Protein AF-A0A5B6VB36-F1 (afdb_monomer_lite)

Secondary structure (DSSP, 8-state):
-EEEEE-TTTGGG--THHHHTTS----SS---TT-TTHHHHHHHHHHHHHHHHHHHHHTTSS--B-SSTTSPPB-EEEETTEEEEE----HHHHHHHHHHTT-

Sequence (103 aa):
MALKLDMIKAYDRVEWPFIKDGVSFNPSRGLRQGNPLSPYLFLFCGKGLSALMRLASQEKKVLGVKVCRSFPPITHLMFVDDCILFGDVSNRRITMLKDILRE

Structure (mmCIF, N/CA/C/O backbone):
data_AF-A0A5B6VB36-F1
#
_entry.id   AF-A0A5B6VB36-F1
#
loop_
_atom_site.group_PDB
_atom_site.id
_atom_site.type_symbol
_atom_site.label_atom_id
_atom_site.label_alt_id
_atom_site.label_comp_id
_atom_site.label_asym_id
_atom_site.label_entity_id
_atom_site.label_seq_id
_atom_site.pdbx_PDB_ins_code
_atom_site.Cartn_x
_atom_site.Cartn_y
_atom_site.Cartn_z
_atom_site.occupancy
_atom_site.B_iso_or_equiv
_atom_site.auth_seq_id
_atom_site.auth_comp_id
_atom_site.auth_asym_id
_atom_site.auth_atom_id
_atom_site.pdbx_PDB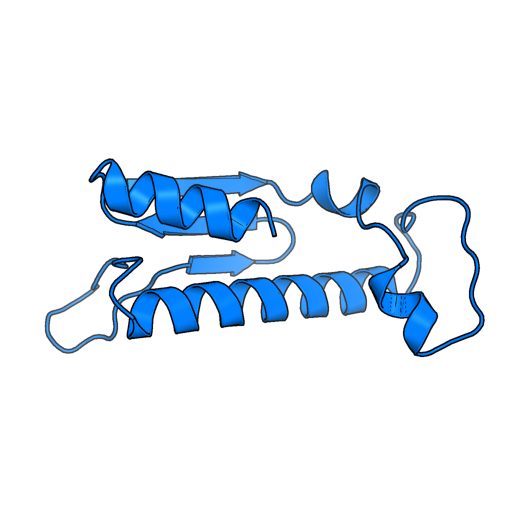_model_num
ATOM 1 N N . MET A 1 1 ? -14.395 0.194 1.559 1.00 88.00 1 MET A N 1
ATOM 2 C CA . MET A 1 1 ? -14.071 0.704 0.211 1.00 88.00 1 MET A CA 1
ATOM 3 C C . MET A 1 1 ? -13.065 -0.224 -0.437 1.00 88.00 1 MET A C 1
ATOM 5 O O . MET A 1 1 ? -12.180 -0.709 0.263 1.00 88.00 1 MET A O 1
ATOM 9 N N . ALA A 1 2 ? -13.201 -0.448 -1.741 1.00 91.75 2 ALA A N 1
ATOM 10 C CA . ALA A 1 2 ? -12.152 -1.018 -2.576 1.00 91.75 2 ALA A CA 1
ATOM 11 C C . ALA A 1 2 ? -11.840 -0.005 -3.685 1.00 91.75 2 ALA A C 1
ATOM 13 O O . ALA A 1 2 ? -12.765 0.498 -4.320 1.00 91.75 2 ALA A O 1
ATOM 14 N N . LEU A 1 3 ? -10.565 0.323 -3.872 1.00 91.38 3 LEU A N 1
ATOM 15 C CA . LEU A 1 3 ? -10.086 1.231 -4.910 1.00 91.38 3 LEU A CA 1
ATOM 16 C C . LEU A 1 3 ? -9.133 0.455 -5.814 1.00 91.38 3 LEU A C 1
ATOM 18 O O . LEU A 1 3 ? -8.099 -0.014 -5.344 1.00 91.38 3 LEU A O 1
ATOM 22 N N . LYS A 1 4 ? -9.479 0.324 -7.096 1.00 91.31 4 LYS A N 1
ATOM 23 C CA . LYS A 1 4 ? -8.564 -0.220 -8.099 1.00 91.31 4 LYS A CA 1
ATOM 24 C C . LYS A 1 4 ? -7.659 0.906 -8.598 1.00 91.31 4 LYS A C 1
ATOM 26 O O . LYS A 1 4 ? -8.154 1.933 -9.056 1.00 91.31 4 LYS A O 1
ATOM 31 N N . LEU A 1 5 ? -6.355 0.697 -8.501 1.00 87.69 5 LEU A N 1
ATOM 32 C CA . LEU A 1 5 ? -5.325 1.518 -9.113 1.00 87.69 5 LEU A CA 1
ATOM 33 C C . LEU A 1 5 ? -4.771 0.772 -10.323 1.00 87.69 5 LEU A C 1
ATOM 35 O O . LEU A 1 5 ? -4.393 -0.394 -10.217 1.00 87.69 5 LEU A O 1
ATOM 39 N N . ASP A 1 6 ? -4.731 1.470 -11.452 1.00 82.69 6 ASP A N 1
ATOM 40 C CA . ASP A 1 6 ? -4.042 1.018 -12.653 1.00 82.69 6 ASP A CA 1
ATOM 41 C C . ASP A 1 6 ? -2.631 1.609 -12.645 1.00 82.69 6 ASP A C 1
ATOM 43 O O . ASP A 1 6 ? -2.442 2.820 -12.813 1.00 82.69 6 ASP A O 1
ATOM 47 N N . MET A 1 7 ? -1.641 0.758 -12.379 1.00 78.00 7 MET A N 1
ATOM 48 C CA . MET A 1 7 ? -0.249 1.178 -12.303 1.00 78.00 7 MET A CA 1
ATOM 49 C C . MET A 1 7 ? 0.424 1.183 -13.677 1.00 78.00 7 MET A C 1
ATOM 51 O O . MET A 1 7 ? 1.508 1.750 -13.788 1.00 78.00 7 MET A O 1
ATOM 55 N N . ILE A 1 8 ? -0.205 0.645 -14.735 1.00 71.25 8 ILE A N 1
ATOM 56 C CA . ILE A 1 8 ? 0.422 0.481 -16.058 1.00 71.25 8 ILE A CA 1
ATOM 57 C C . ILE A 1 8 ? 1.013 1.798 -16.588 1.00 71.25 8 ILE A C 1
ATOM 59 O O . ILE A 1 8 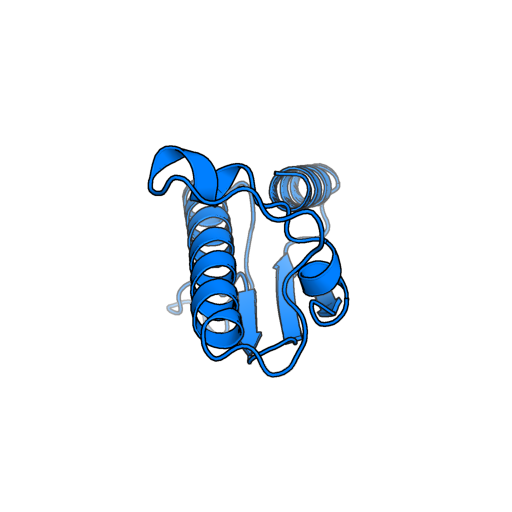? 2.096 1.806 -17.167 1.00 71.25 8 ILE A O 1
ATOM 63 N N . LYS A 1 9 ? 0.346 2.929 -16.308 1.00 66.06 9 LYS A N 1
ATOM 64 C CA . LYS A 1 9 ? 0.769 4.286 -16.707 1.00 66.06 9 LYS A CA 1
ATOM 65 C C . LYS A 1 9 ? 1.657 4.997 -15.686 1.00 66.06 9 LYS A C 1
ATOM 67 O O . LYS A 1 9 ? 2.256 6.022 -16.010 1.00 66.06 9 LYS A O 1
ATOM 72 N N . ALA A 1 10 ? 1.723 4.506 -14.451 1.00 66.44 10 ALA A N 1
ATOM 73 C CA . ALA A 1 10 ? 2.590 5.079 -13.427 1.00 66.44 10 ALA A CA 1
ATOM 74 C C . ALA A 1 10 ? 4.071 4.803 -13.744 1.00 66.44 10 ALA A C 1
ATOM 76 O O . ALA A 1 10 ? 4.925 5.634 -13.446 1.00 66.44 10 ALA A O 1
ATOM 77 N N . TYR A 1 11 ? 4.374 3.692 -14.426 1.00 63.00 11 TYR A N 1
ATOM 78 C CA . TYR A 1 11 ? 5.745 3.295 -14.775 1.00 63.00 11 TYR A CA 1
ATOM 79 C C . TYR A 1 11 ? 6.429 4.213 -15.785 1.00 63.00 11 TYR A C 1
ATOM 81 O O . TYR A 1 11 ? 7.632 4.451 -15.671 1.00 63.00 11 TYR A O 1
ATOM 89 N N . ASP A 1 12 ? 5.666 4.812 -16.702 1.00 63.34 12 ASP A N 1
ATOM 90 C CA . ASP A 1 12 ? 6.186 5.835 -17.619 1.00 63.34 12 ASP A CA 1
ATOM 91 C C . ASP A 1 12 ? 6.697 7.079 -16.873 1.00 63.34 12 ASP A C 1
ATOM 93 O O . ASP A 1 12 ? 7.479 7.861 -17.418 1.00 63.34 12 ASP A O 1
ATOM 97 N N . ARG A 1 13 ? 6.250 7.264 -15.623 1.00 65.19 13 ARG A N 1
ATOM 98 C CA . ARG A 1 13 ? 6.530 8.422 -14.770 1.00 65.19 13 ARG A CA 1
ATOM 99 C C . ARG A 1 13 ? 7.471 8.123 -13.608 1.00 65.19 13 ARG A C 1
ATOM 101 O O . ARG A 1 13 ? 7.703 9.017 -12.804 1.00 65.19 13 ARG A O 1
ATOM 108 N N . VAL A 1 14 ? 8.002 6.904 -13.501 1.00 65.62 14 VAL A N 1
ATOM 109 C CA . VAL A 1 14 ? 8.986 6.569 -12.463 1.00 65.62 14 VAL A CA 1
ATOM 110 C C . VAL A 1 14 ? 10.231 7.428 -12.688 1.00 65.62 14 VAL A C 1
ATOM 112 O O . VAL A 1 14 ? 10.973 7.240 -13.655 1.00 65.62 14 VAL A O 1
ATOM 115 N N . GLU A 1 15 ? 10.421 8.418 -11.816 1.00 61.09 15 GLU A N 1
ATOM 116 C CA . GLU A 1 15 ? 11.540 9.349 -11.887 1.00 61.09 15 GLU A CA 1
ATOM 117 C C . GLU A 1 15 ? 12.799 8.699 -11.325 1.00 61.09 15 GLU A C 1
ATOM 119 O O . GLU A 1 15 ? 12.788 8.106 -10.261 1.00 61.09 15 GLU A O 1
ATOM 124 N N . TRP A 1 16 ? 13.928 8.866 -11.999 1.00 60.59 16 TRP A N 1
ATOM 125 C CA . TRP A 1 16 ? 15.200 8.241 -11.638 1.00 60.59 16 TRP A CA 1
ATOM 126 C C . TRP A 1 16 ? 15.986 8.764 -10.416 1.00 60.59 16 TRP A C 1
ATOM 128 O O . TRP A 1 16 ? 16.999 8.127 -10.107 1.00 60.59 16 TRP A O 1
ATOM 138 N N . PRO A 1 17 ? 15.624 9.859 -9.706 1.00 57.94 17 PRO A N 1
ATOM 139 C CA . PRO A 1 17 ? 16.394 10.321 -8.550 1.00 57.94 17 PRO A CA 1
ATOM 140 C C . PRO A 1 17 ? 16.648 9.245 -7.486 1.00 57.94 17 PRO A C 1
ATOM 142 O O . PRO A 1 17 ? 17.737 9.222 -6.927 1.00 57.94 17 PRO A O 1
ATOM 145 N N . PHE A 1 18 ? 15.725 8.298 -7.273 1.00 56.34 18 PHE A N 1
ATOM 146 C CA . PHE A 1 18 ? 15.904 7.227 -6.277 1.00 56.34 18 PHE A CA 1
ATOM 147 C C . PHE A 1 18 ? 17.010 6.212 -6.625 1.00 56.34 18 PHE A C 1
ATOM 149 O O . PHE A 1 18 ? 17.504 5.527 -5.736 1.00 56.34 18 PHE A O 1
ATOM 156 N N . ILE A 1 19 ? 17.404 6.093 -7.900 1.00 56.66 19 ILE A N 1
ATOM 157 C CA . ILE A 1 19 ? 18.495 5.197 -8.341 1.00 56.66 19 ILE A CA 1
ATOM 158 C C . ILE A 1 19 ? 19.841 5.931 -8.367 1.00 56.66 19 ILE A C 1
ATOM 160 O O . ILE A 1 19 ? 20.894 5.305 -8.228 1.00 56.66 19 ILE A O 1
ATOM 164 N N . LYS A 1 20 ? 19.822 7.261 -8.519 1.00 54.50 20 LYS A N 1
ATOM 165 C CA . LYS A 1 20 ? 21.033 8.082 -8.661 1.00 54.50 20 LYS A CA 1
ATOM 166 C C . LYS A 1 20 ? 21.958 8.042 -7.450 1.00 54.50 20 LYS A C 1
ATOM 168 O O . LYS A 1 20 ? 23.164 8.150 -7.640 1.00 54.50 20 LYS A O 1
ATOM 173 N N . ASP A 1 21 ? 21.424 7.832 -6.250 1.00 57.59 21 ASP A N 1
ATOM 174 C CA . ASP A 1 21 ? 22.244 7.740 -5.034 1.00 57.59 21 ASP A CA 1
ATOM 175 C C . ASP A 1 21 ? 23.108 6.467 -4.972 1.00 57.59 21 ASP A C 1
ATOM 177 O O . ASP A 1 21 ? 24.040 6.398 -4.175 1.00 57.59 21 ASP A O 1
ATOM 181 N N . GLY A 1 22 ? 22.849 5.463 -5.823 1.00 54.66 22 GLY A N 1
ATOM 182 C CA . GLY A 1 22 ? 23.605 4.204 -5.840 1.00 54.66 22 GLY A CA 1
ATOM 183 C C . GLY A 1 22 ? 24.501 3.984 -7.062 1.00 54.66 22 GLY A C 1
ATOM 184 O O . GLY A 1 22 ? 25.438 3.189 -6.990 1.00 54.66 22 GLY A O 1
ATOM 185 N N . VAL A 1 23 ? 24.229 4.637 -8.198 1.00 54.69 23 VAL A N 1
ATOM 186 C CA . VAL A 1 23 ? 24.924 4.387 -9.474 1.00 54.69 23 VAL A CA 1
ATOM 187 C C . VAL A 1 23 ? 24.988 5.681 -10.290 1.00 54.69 23 VAL A C 1
ATOM 189 O O . VAL A 1 23 ? 23.975 6.359 -10.448 1.00 54.69 23 VAL A O 1
ATOM 192 N N . SER A 1 24 ? 26.154 6.000 -10.868 1.00 56.03 24 SER A N 1
ATOM 193 C CA . SER A 1 24 ? 26.327 7.091 -11.846 1.00 56.03 24 SER A CA 1
ATOM 194 C C . SER A 1 24 ? 25.558 6.785 -13.140 1.00 56.03 24 SER A C 1
ATOM 196 O O . SER A 1 24 ? 26.111 6.336 -14.142 1.00 56.03 24 SER A O 1
ATOM 198 N N . PHE A 1 25 ? 24.239 6.955 -13.101 1.00 56.69 25 PHE A N 1
ATOM 199 C CA . PHE A 1 25 ? 23.333 6.715 -14.213 1.00 56.69 25 PHE A CA 1
ATOM 200 C C . PHE A 1 25 ? 22.392 7.915 -14.335 1.00 56.69 25 PHE A C 1
ATOM 202 O O . PHE A 1 25 ? 21.645 8.237 -13.412 1.00 56.69 25 PHE A O 1
ATOM 209 N N . ASN A 1 26 ? 22.452 8.613 -15.473 1.00 59.00 26 ASN A N 1
ATOM 210 C CA . ASN A 1 26 ? 21.764 9.891 -15.687 1.00 59.00 26 ASN A CA 1
ATOM 211 C C . ASN A 1 26 ? 20.755 9.800 -16.856 1.00 59.00 26 ASN A C 1
ATOM 213 O O . ASN A 1 26 ? 20.970 10.387 -17.917 1.00 59.00 26 ASN A O 1
ATOM 217 N N . PRO A 1 27 ? 19.676 9.011 -16.720 1.00 58.12 27 PRO A N 1
ATOM 218 C CA . PRO A 1 27 ? 18.712 8.790 -17.794 1.00 58.12 27 PRO A CA 1
ATOM 219 C C . PRO A 1 27 ? 17.796 10.006 -17.990 1.00 58.12 27 PRO A C 1
ATOM 221 O O . PRO A 1 27 ? 17.368 10.655 -17.039 1.00 58.12 27 PRO A O 1
ATOM 224 N N . SER A 1 28 ? 17.470 10.297 -19.250 1.00 60.56 28 SER A N 1
ATOM 225 C CA . SER A 1 28 ? 16.663 11.452 -19.670 1.00 60.56 28 SER A CA 1
ATOM 226 C C . SER A 1 28 ? 15.177 11.136 -19.912 1.00 60.56 28 SER A C 1
ATOM 228 O O . SER A 1 28 ? 14.421 12.029 -20.289 1.00 60.56 28 SER A O 1
ATOM 230 N N . ARG A 1 29 ? 14.746 9.874 -19.744 1.00 58.41 29 ARG A N 1
ATOM 231 C CA . ARG A 1 29 ? 13.362 9.386 -19.949 1.00 58.41 29 ARG A CA 1
ATOM 232 C C . ARG A 1 29 ? 13.053 8.220 -19.005 1.00 58.41 29 ARG A C 1
ATOM 234 O O . ARG A 1 29 ? 13.989 7.559 -18.568 1.00 58.41 29 ARG A O 1
ATOM 241 N N . GLY A 1 30 ? 11.774 7.940 -18.733 1.00 61.53 30 GLY A N 1
ATOM 242 C CA . GLY A 1 30 ? 11.324 6.773 -17.955 1.00 61.53 30 GLY A CA 1
ATOM 243 C C . GLY A 1 30 ? 11.735 5.416 -18.555 1.00 61.53 30 GLY A C 1
ATOM 244 O O . GLY A 1 30 ? 12.262 5.333 -19.669 1.00 61.53 30 GLY A O 1
ATOM 245 N N . LEU A 1 31 ? 11.503 4.335 -17.807 1.00 61.84 31 LEU A N 1
ATOM 246 C CA . LEU A 1 31 ? 11.795 2.961 -18.230 1.00 61.84 31 LEU A CA 1
ATOM 247 C C . LEU A 1 31 ? 10.930 2.560 -19.432 1.00 61.84 31 LEU A C 1
ATOM 249 O O . LEU A 1 31 ? 9.723 2.386 -19.306 1.00 61.84 31 LEU A O 1
ATOM 253 N N . ARG A 1 32 ? 11.540 2.356 -20.604 1.00 59.88 32 ARG A N 1
ATOM 254 C CA . ARG A 1 32 ? 10.824 1.792 -21.760 1.00 59.88 32 ARG A CA 1
ATOM 255 C C . ARG A 1 32 ? 10.451 0.322 -21.525 1.00 59.88 32 ARG A C 1
ATOM 257 O O . ARG A 1 32 ? 11.238 -0.450 -20.968 1.00 59.88 32 ARG A O 1
ATOM 264 N N . GLN A 1 33 ? 9.277 -0.078 -22.022 1.00 52.84 33 GLN A N 1
ATOM 265 C CA . GLN A 1 33 ? 8.903 -1.488 -22.182 1.00 52.84 33 GLN A CA 1
ATOM 266 C C . GLN A 1 33 ? 9.979 -2.233 -22.993 1.00 52.84 33 GLN A C 1
ATOM 268 O O . GLN A 1 33 ? 10.480 -1.716 -23.990 1.00 52.84 33 GLN A O 1
ATOM 273 N N . GLY A 1 34 ? 10.354 -3.434 -22.541 1.00 59.78 34 GLY A N 1
ATOM 274 C CA . GLY A 1 34 ? 11.410 -4.251 -23.155 1.00 59.78 34 GLY A CA 1
ATOM 275 C C . GLY A 1 34 ? 12.799 -4.119 -22.517 1.00 59.78 34 GLY A C 1
ATOM 276 O O . GLY A 1 34 ? 13.707 -4.849 -22.907 1.00 59.78 34 GLY A O 1
ATOM 277 N N . ASN A 1 35 ? 12.986 -3.247 -21.518 1.00 66.88 35 ASN A N 1
ATOM 278 C CA . ASN A 1 35 ? 14.208 -3.251 -20.711 1.00 66.88 35 ASN A CA 1
ATOM 279 C C . ASN A 1 35 ? 14.154 -4.399 -19.676 1.00 66.88 35 ASN A C 1
ATOM 281 O O . ASN A 1 35 ? 13.190 -4.464 -18.908 1.00 66.88 35 ASN A O 1
ATOM 285 N N . PRO A 1 36 ? 15.174 -5.275 -19.602 1.00 67.38 36 PRO A N 1
ATOM 286 C CA . PRO A 1 36 ? 15.206 -6.389 -18.651 1.00 67.38 36 PRO A CA 1
ATOM 287 C C . PRO A 1 36 ? 15.173 -5.962 -17.170 1.00 67.38 36 PRO A C 1
ATOM 289 O O . PRO A 1 36 ? 14.866 -6.789 -16.316 1.00 67.38 36 PRO A O 1
ATOM 292 N N . LEU A 1 37 ? 15.441 -4.690 -16.847 1.00 70.06 37 LEU A N 1
ATOM 293 C CA . LEU A 1 37 ? 15.383 -4.146 -15.484 1.00 70.06 37 LEU A CA 1
ATOM 294 C C . LEU A 1 37 ? 13.996 -3.634 -15.069 1.00 70.06 37 LEU A C 1
ATOM 296 O O . LEU A 1 37 ? 13.700 -3.603 -13.873 1.00 70.06 37 LEU A O 1
ATOM 300 N N . SER A 1 38 ? 13.130 -3.264 -16.019 1.00 70.25 38 SER A N 1
ATOM 301 C CA . SER A 1 38 ? 11.794 -2.727 -15.717 1.00 70.25 38 SER A CA 1
ATOM 302 C C . SER A 1 38 ? 10.947 -3.655 -14.830 1.00 70.25 38 SER A C 1
ATOM 304 O O . SER A 1 38 ? 10.335 -3.150 -13.890 1.00 70.25 38 SER A O 1
ATOM 306 N N . PRO A 1 39 ? 10.941 -4.994 -15.026 1.00 74.38 39 PRO A N 1
ATOM 307 C CA . PRO A 1 39 ? 10.204 -5.911 -14.152 1.00 74.38 39 PRO A CA 1
ATOM 308 C C . PRO A 1 39 ? 10.703 -5.917 -12.699 1.00 74.38 39 PRO A C 1
ATOM 310 O O . PRO A 1 39 ? 9.912 -6.051 -11.767 1.00 74.38 39 PRO A O 1
ATOM 313 N N . TYR A 1 40 ? 12.009 -5.750 -12.477 1.00 78.19 40 TYR A N 1
ATOM 314 C CA . TYR A 1 40 ? 12.583 -5.738 -11.128 1.00 78.19 40 TYR A CA 1
ATOM 315 C C . TYR A 1 40 ? 12.279 -4.434 -10.395 1.00 78.19 40 TYR A C 1
ATOM 317 O O . TYR A 1 40 ? 11.938 -4.457 -9.214 1.00 78.19 40 TYR A O 1
ATOM 325 N N . LEU A 1 41 ? 12.344 -3.306 -11.104 1.00 74.94 41 LEU A N 1
ATOM 326 C CA . LEU A 1 41 ? 11.973 -2.000 -10.558 1.00 74.94 41 LEU A CA 1
ATOM 327 C C . LEU A 1 41 ? 10.474 -1.934 -10.253 1.00 74.94 41 LEU A C 1
ATOM 329 O O . LEU A 1 41 ? 10.088 -1.448 -9.193 1.00 74.94 41 LEU A O 1
ATOM 333 N N . PHE A 1 42 ? 9.648 -2.539 -11.107 1.00 75.25 42 PHE A N 1
ATOM 334 C CA . PHE A 1 42 ? 8.227 -2.754 -10.853 1.00 75.25 42 PHE A CA 1
ATOM 335 C C . PHE A 1 42 ? 7.997 -3.485 -9.512 1.00 75.25 42 PHE A C 1
ATOM 337 O O . PHE A 1 42 ? 7.260 -3.002 -8.649 1.00 75.25 42 PHE A O 1
ATOM 344 N N . LEU A 1 43 ? 8.682 -4.615 -9.295 1.00 81.88 43 LEU A N 1
ATOM 345 C CA . LEU A 1 43 ? 8.564 -5.385 -8.052 1.00 81.88 43 LEU A CA 1
ATOM 346 C C . LEU A 1 43 ? 9.082 -4.605 -6.839 1.00 81.88 43 LEU A C 1
ATOM 348 O O . LEU A 1 43 ? 8.539 -4.744 -5.742 1.00 81.88 43 LEU A O 1
ATOM 352 N N . PHE A 1 44 ? 10.126 -3.797 -7.020 1.00 83.75 44 PHE A N 1
ATOM 353 C CA . PHE A 1 44 ? 10.702 -2.980 -5.959 1.00 83.75 44 PHE A CA 1
ATOM 354 C C . PHE A 1 44 ? 9.740 -1.875 -5.504 1.00 83.75 44 PHE A C 1
ATOM 356 O O . PHE A 1 44 ? 9.428 -1.802 -4.316 1.00 83.75 44 PHE A O 1
ATOM 363 N N . CYS A 1 45 ? 9.193 -1.086 -6.435 1.00 82.75 45 CYS A N 1
ATOM 364 C CA . CYS A 1 45 ? 8.187 -0.063 -6.133 1.00 82.75 45 CYS A CA 1
ATOM 365 C C . CYS A 1 45 ? 6.939 -0.677 -5.481 1.00 82.75 45 CYS A C 1
ATOM 367 O O . CYS A 1 45 ? 6.465 -0.176 -4.462 1.00 82.75 45 CYS A O 1
ATOM 369 N N . GLY A 1 46 ? 6.453 -1.811 -6.002 1.00 87.62 46 GLY A N 1
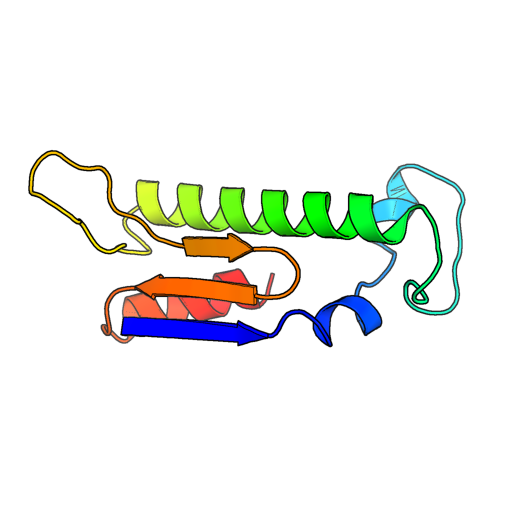ATOM 370 C CA . GLY A 1 46 ? 5.334 -2.541 -5.402 1.00 87.62 46 GLY A CA 1
ATOM 371 C C . GLY A 1 46 ? 5.624 -2.993 -3.964 1.00 87.62 46 GLY A C 1
ATOM 372 O O . GLY A 1 46 ? 4.790 -2.828 -3.074 1.00 87.62 46 GLY A O 1
ATOM 373 N N . LYS A 1 47 ? 6.833 -3.504 -3.689 1.00 90.00 47 LYS A N 1
ATOM 374 C CA . LYS A 1 47 ? 7.263 -3.837 -2.318 1.00 90.00 47 LYS A CA 1
ATOM 375 C C . LYS A 1 47 ? 7.330 -2.605 -1.411 1.00 90.00 47 LYS A C 1
ATOM 377 O O . LYS A 1 47 ? 6.913 -2.707 -0.259 1.00 90.00 47 LYS A O 1
ATOM 382 N N . GLY A 1 48 ? 7.809 -1.468 -1.918 1.00 90.81 48 GLY A N 1
ATOM 383 C CA . GLY A 1 48 ? 7.830 -0.194 -1.191 1.00 90.81 48 GLY A CA 1
ATOM 384 C C . GLY A 1 48 ? 6.427 0.254 -0.777 1.00 90.81 48 GLY A C 1
ATOM 385 O O . GLY A 1 48 ? 6.160 0.425 0.411 1.00 90.81 48 GLY A O 1
ATOM 386 N N . LEU A 1 49 ? 5.490 0.309 -1.729 1.00 90.50 49 LEU A N 1
ATOM 387 C CA . LEU A 1 49 ? 4.086 0.620 -1.446 1.00 90.50 49 LEU A CA 1
ATOM 388 C C . LEU A 1 49 ? 3.461 -0.381 -0.457 1.00 90.50 49 LEU A C 1
ATOM 390 O O . LEU A 1 49 ? 2.749 0.016 0.466 1.00 90.50 49 LEU A O 1
ATOM 394 N N . SER A 1 50 ? 3.760 -1.680 -0.595 1.00 93.12 50 SER A N 1
ATOM 395 C CA . SER A 1 50 ? 3.309 -2.707 0.358 1.00 93.12 50 SER A CA 1
ATOM 396 C C . SER A 1 50 ? 3.771 -2.407 1.783 1.00 93.12 50 SER A C 1
ATOM 398 O O . SER A 1 50 ? 2.995 -2.557 2.731 1.00 93.12 50 SER A O 1
ATOM 400 N N . ALA A 1 51 ? 5.027 -1.981 1.938 1.00 93.94 51 ALA A N 1
ATOM 401 C CA . ALA A 1 51 ? 5.606 -1.642 3.229 1.00 93.94 51 ALA A CA 1
ATOM 402 C C . ALA A 1 51 ? 4.912 -0.420 3.848 1.00 93.94 51 ALA A C 1
ATOM 404 O O . ALA A 1 51 ? 4.473 -0.505 4.996 1.00 93.94 51 ALA A O 1
ATOM 405 N N . LEU A 1 52 ? 4.710 0.655 3.076 1.00 93.50 52 LEU A N 1
ATOM 406 C CA . LEU A 1 52 ? 3.977 1.849 3.521 1.00 93.50 52 LEU A CA 1
ATOM 407 C C . LEU A 1 52 ? 2.549 1.506 3.968 1.00 93.50 52 LEU A C 1
ATOM 409 O O . LEU A 1 52 ? 2.116 1.881 5.059 1.00 93.50 52 LEU A O 1
ATOM 413 N N . MET A 1 53 ? 1.833 0.697 3.182 1.00 94.12 53 MET A N 1
ATOM 414 C CA . MET A 1 53 ? 0.477 0.253 3.521 1.00 94.12 53 MET A CA 1
ATOM 415 C C . MET A 1 53 ? 0.432 -0.614 4.788 1.00 94.12 53 MET A C 1
ATOM 417 O O . MET A 1 53 ? -0.535 -0.547 5.552 1.00 94.12 53 MET A O 1
ATOM 421 N N . ARG A 1 54 ? 1.457 -1.442 5.033 1.00 92.94 54 ARG A N 1
ATOM 422 C CA . ARG A 1 54 ? 1.567 -2.247 6.262 1.00 92.94 54 ARG A CA 1
ATOM 423 C C . ARG A 1 54 ? 1.835 -1.369 7.481 1.00 92.94 54 ARG A C 1
ATOM 425 O O . ARG A 1 54 ? 1.152 -1.550 8.488 1.00 92.94 54 ARG A O 1
ATOM 432 N N . LEU A 1 55 ? 2.750 -0.406 7.377 1.00 93.44 55 LEU A N 1
ATOM 433 C CA . LEU A 1 55 ? 3.043 0.559 8.443 1.00 93.44 55 LEU A CA 1
ATOM 434 C C . LEU A 1 55 ? 1.795 1.374 8.802 1.00 93.44 55 LEU A C 1
ATOM 436 O O . LEU A 1 55 ? 1.369 1.393 9.957 1.00 93.44 55 LEU A O 1
ATOM 440 N N . ALA A 1 56 ? 1.113 1.933 7.801 1.00 92.62 56 ALA A N 1
ATOM 441 C CA . ALA A 1 56 ? -0.129 2.671 8.010 1.00 92.62 56 ALA A CA 1
ATOM 442 C C . ALA A 1 56 ? -1.236 1.813 8.652 1.00 92.62 56 ALA A C 1
ATOM 444 O O . ALA A 1 56 ? -2.045 2.315 9.439 1.00 92.62 56 ALA A O 1
ATOM 445 N N . SER A 1 57 ? -1.277 0.512 8.346 1.00 92.62 57 SER A N 1
ATOM 446 C CA . SER A 1 57 ? -2.204 -0.422 8.989 1.00 92.62 57 SER A CA 1
ATOM 447 C C . SER A 1 57 ? -1.854 -0.688 10.452 1.00 92.62 57 SER A C 1
ATOM 449 O O . SER A 1 57 ? -2.760 -0.762 11.284 1.00 92.62 57 SER A O 1
ATOM 451 N N . GLN A 1 58 ? -0.568 -0.848 10.774 1.00 92.31 58 GLN A N 1
ATOM 452 C CA . GLN A 1 58 ? -0.091 -1.061 12.144 1.00 92.31 58 GLN A CA 1
ATOM 453 C C . GLN A 1 58 ? -0.390 0.157 13.025 1.00 92.31 58 GLN A C 1
ATOM 455 O O . GLN A 1 58 ? -0.861 0.012 14.152 1.00 92.31 58 GLN A O 1
ATOM 460 N N . GLU A 1 59 ? -0.236 1.356 12.468 1.00 93.50 59 GLU A N 1
ATOM 461 C CA . GLU A 1 59 ? -0.564 2.627 13.122 1.00 93.50 59 GLU A CA 1
ATOM 462 C C . GLU A 1 59 ? -2.072 2.934 13.160 1.00 93.50 59 GLU A C 1
ATOM 464 O O . GLU A 1 59 ? -2.487 3.993 13.632 1.00 93.50 59 GLU A O 1
ATOM 469 N N . LYS A 1 60 ? -2.922 2.025 12.657 1.00 91.25 60 LYS A N 1
ATOM 470 C CA . LYS A 1 60 ? -4.385 2.192 12.554 1.00 91.25 60 LYS A CA 1
ATOM 471 C C . LYS A 1 60 ? -4.814 3.422 11.733 1.00 91.25 60 LYS A C 1
ATOM 473 O O . LYS A 1 60 ? -5.961 3.867 11.845 1.00 91.25 60 LYS A O 1
ATOM 478 N N . LYS A 1 61 ? -3.923 3.958 10.889 1.00 90.94 61 LYS A N 1
ATOM 479 C CA . LYS A 1 61 ? -4.213 5.046 9.939 1.00 90.94 61 LYS A CA 1
ATOM 480 C C . LYS A 1 61 ? -5.055 4.546 8.769 1.00 90.94 61 LYS A C 1
ATOM 482 O O . LYS A 1 61 ? -5.948 5.255 8.313 1.00 90.94 61 LYS A O 1
ATOM 487 N N . VAL A 1 62 ? -4.829 3.304 8.343 1.00 91.56 62 VAL A N 1
ATOM 488 C CA . VAL A 1 62 ? -5.642 2.599 7.343 1.00 91.56 62 VAL A CA 1
ATOM 489 C C . VAL A 1 62 ? -6.233 1.343 7.978 1.00 91.56 62 VAL A C 1
ATOM 491 O O . VAL A 1 62 ? -5.548 0.618 8.696 1.00 91.56 62 VAL A O 1
ATOM 494 N N . LEU A 1 63 ? -7.516 1.077 7.721 1.00 91.50 63 LEU A N 1
ATOM 495 C CA . LEU A 1 63 ? -8.165 -0.173 8.117 1.00 91.50 63 LEU A CA 1
ATOM 496 C C . LEU A 1 63 ? -8.473 -1.007 6.881 1.00 91.50 63 LEU A C 1
ATOM 498 O O . LEU A 1 63 ? -9.257 -0.588 6.033 1.00 91.50 63 LEU A O 1
ATOM 502 N N . GLY A 1 64 ? -7.865 -2.186 6.813 1.00 90.81 64 GLY A N 1
ATOM 503 C CA . GLY A 1 64 ? -8.149 -3.175 5.782 1.00 90.81 64 GLY A CA 1
ATOM 504 C C . GLY A 1 64 ? -9.443 -3.951 6.023 1.00 90.81 64 GLY A C 1
ATOM 505 O O . GLY A 1 64 ? -10.134 -3.778 7.030 1.00 90.81 64 GLY A O 1
ATOM 506 N N . VAL A 1 65 ? -9.741 -4.861 5.102 1.00 92.00 65 VAL A N 1
ATOM 507 C CA . VAL A 1 65 ? -10.887 -5.772 5.181 1.00 92.00 65 VAL A CA 1
ATOM 508 C C . VAL A 1 65 ? -10.457 -7.083 5.835 1.00 92.00 65 VAL A C 1
ATOM 510 O O . VAL A 1 65 ? -9.401 -7.629 5.522 1.00 92.00 65 VAL A O 1
ATOM 513 N N . LYS A 1 66 ? -11.275 -7.605 6.751 1.00 91.50 66 LYS A N 1
ATOM 514 C CA . LYS A 1 66 ? -11.070 -8.927 7.353 1.00 91.50 66 LYS A CA 1
ATOM 515 C C . LYS A 1 66 ? -11.969 -9.952 6.681 1.00 91.50 66 LYS A C 1
ATOM 517 O O . LYS A 1 66 ? -13.168 -9.728 6.569 1.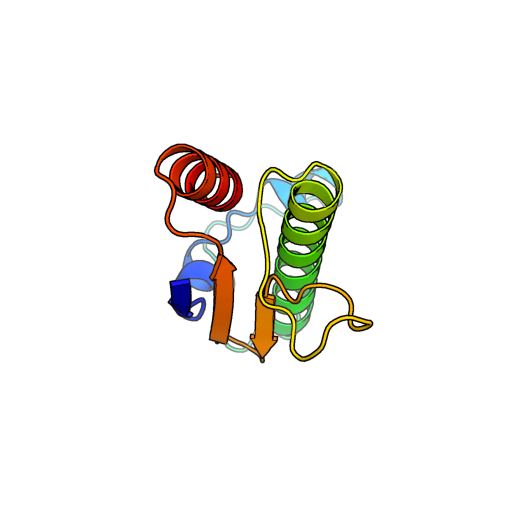00 91.50 66 LYS A O 1
ATOM 522 N N . VAL A 1 67 ? -11.393 -11.093 6.313 1.00 90.06 67 VAL A N 1
ATOM 523 C CA . VAL A 1 67 ? -12.149 -12.240 5.788 1.00 90.06 67 VAL A CA 1
ATOM 524 C C . VAL A 1 67 ? -12.931 -12.929 6.913 1.00 90.06 67 VAL A C 1
ATOM 526 O O . VAL A 1 67 ? -14.101 -13.257 6.757 1.00 90.06 67 VAL A O 1
ATOM 529 N N . CYS A 1 68 ? -12.306 -13.099 8.082 1.00 92.06 68 CYS A N 1
ATOM 530 C CA . CYS A 1 68 ? -12.945 -13.608 9.296 1.00 92.06 68 CYS A CA 1
ATOM 531 C C . CYS A 1 68 ? -12.334 -12.952 10.550 1.00 92.06 68 CYS A C 1
ATOM 533 O O . CYS A 1 68 ? -11.319 -12.258 10.461 1.00 92.06 68 CYS A O 1
ATOM 535 N N . ARG A 1 69 ? -12.944 -13.142 11.733 1.00 88.56 69 ARG A N 1
ATOM 536 C CA . ARG A 1 69 ? -12.534 -12.447 12.978 1.00 88.56 69 ARG A CA 1
ATOM 537 C C . ARG A 1 69 ? -11.048 -12.622 13.315 1.00 88.56 69 ARG A C 1
ATOM 539 O O . ARG A 1 69 ? -10.407 -11.643 13.702 1.00 88.56 69 ARG A O 1
ATOM 546 N N . SER A 1 70 ? -10.527 -13.834 13.131 1.00 91.94 70 SER A N 1
ATOM 547 C CA . SER A 1 70 ? -9.149 -14.219 13.467 1.00 91.94 70 SER A CA 1
ATOM 548 C C . SER A 1 70 ? -8.135 -13.930 12.356 1.00 91.94 70 SER A C 1
ATOM 550 O O . SER A 1 70 ? -6.944 -14.143 12.553 1.00 91.94 70 SER A O 1
ATOM 552 N N . PHE A 1 71 ? -8.583 -13.457 11.190 1.00 88.75 71 PHE A N 1
ATOM 553 C CA . PHE A 1 71 ? -7.704 -13.187 10.057 1.00 88.75 71 PHE A CA 1
ATOM 554 C C . PHE A 1 71 ? -7.134 -11.757 10.130 1.00 88.75 71 PHE A C 1
ATOM 556 O O . PHE A 1 71 ? -7.873 -10.819 10.474 1.00 88.75 71 PHE A O 1
ATOM 563 N N . PRO A 1 72 ? -5.839 -11.551 9.820 1.00 88.06 72 PRO A N 1
ATOM 564 C CA . PRO A 1 72 ? -5.259 -10.215 9.750 1.00 88.06 72 PRO A CA 1
ATOM 565 C C . PRO A 1 72 ? -5.959 -9.373 8.671 1.00 88.06 72 PRO A C 1
ATOM 567 O O . PRO A 1 72 ? -6.336 -9.894 7.625 1.00 88.06 72 PRO A O 1
ATOM 570 N N . PRO A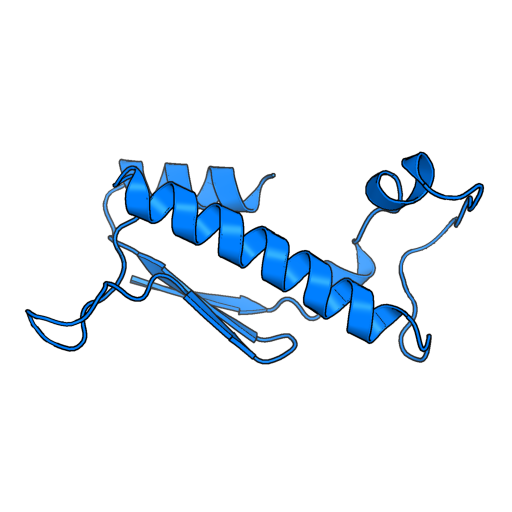 1 73 ? -6.163 -8.067 8.893 1.00 90.81 73 PRO A N 1
ATOM 571 C CA . PRO A 1 73 ? -6.806 -7.222 7.895 1.00 90.81 73 PRO A CA 1
ATOM 572 C C . PRO A 1 73 ? -5.961 -7.143 6.614 1.00 90.81 73 PRO A C 1
ATOM 574 O O . PRO A 1 73 ? -4.760 -6.886 6.663 1.00 90.81 73 PRO A O 1
ATOM 577 N N . ILE A 1 74 ? -6.609 -7.319 5.464 1.00 93.31 74 ILE A N 1
ATOM 578 C CA . ILE A 1 74 ? -6.017 -7.137 4.137 1.00 93.31 74 ILE A CA 1
ATOM 579 C C . ILE A 1 74 ? -6.188 -5.673 3.747 1.00 93.31 74 ILE A C 1
ATOM 581 O O . ILE A 1 74 ? -7.317 -5.198 3.627 1.00 93.31 74 ILE A O 1
ATOM 585 N N . THR A 1 75 ? -5.086 -4.950 3.550 1.00 94.88 75 THR A N 1
ATOM 586 C CA . THR A 1 75 ? -5.117 -3.546 3.101 1.00 94.88 75 THR A CA 1
ATOM 587 C C . THR A 1 75 ? -4.888 -3.381 1.608 1.00 94.88 75 THR A C 1
ATOM 589 O O . THR A 1 75 ? -5.302 -2.374 1.046 1.00 94.88 75 THR A O 1
ATOM 592 N N . HIS A 1 76 ? -4.239 -4.342 0.954 1.00 94.81 76 HIS A N 1
ATOM 593 C CA . HIS A 1 76 ? -3.953 -4.269 -0.471 1.00 94.81 76 HIS A CA 1
ATOM 594 C C . HIS A 1 76 ? -3.751 -5.657 -1.082 1.00 94.81 76 HIS A C 1
ATOM 596 O O . HIS A 1 76 ? -3.314 -6.587 -0.403 1.00 94.81 76 HIS A O 1
ATOM 602 N N . LEU A 1 77 ? -4.041 -5.768 -2.374 1.00 94.25 77 LEU A N 1
ATOM 603 C CA . LEU A 1 77 ? -3.683 -6.889 -3.237 1.00 94.25 77 LEU A CA 1
ATOM 604 C C . LEU A 1 77 ? -2.968 -6.318 -4.457 1.00 94.25 77 LEU A C 1
ATOM 606 O O . LEU A 1 77 ? -3.455 -5.360 -5.049 1.00 94.25 77 LEU A O 1
ATOM 610 N N . MET A 1 78 ? -1.823 -6.889 -4.815 1.00 90.56 78 MET A N 1
ATOM 611 C CA . MET A 1 78 ? -1.045 -6.464 -5.977 1.00 90.56 78 MET A CA 1
ATOM 612 C C . MET A 1 78 ? -0.801 -7.656 -6.888 1.00 90.56 78 MET A C 1
ATOM 614 O O . MET A 1 78 ? -0.386 -8.718 -6.417 1.00 90.56 78 MET A O 1
ATOM 618 N N . PHE A 1 79 ? -1.031 -7.463 -8.179 1.00 87.12 79 PHE A N 1
ATOM 619 C CA . PHE A 1 79 ? -0.728 -8.433 -9.216 1.00 87.12 79 PHE A CA 1
ATOM 620 C C . PHE A 1 79 ? -0.295 -7.697 -10.475 1.00 87.12 79 PHE A C 1
ATOM 622 O O . PHE A 1 79 ? -1.127 -7.100 -11.150 1.00 87.12 79 PHE A O 1
ATOM 629 N N . VAL A 1 80 ? 1.004 -7.754 -10.786 1.00 82.69 80 VAL A N 1
ATOM 630 C CA . VAL A 1 80 ? 1.578 -6.993 -11.906 1.00 82.69 80 VAL A CA 1
ATOM 631 C C . VAL A 1 80 ? 1.056 -5.542 -11.825 1.00 82.69 80 VAL A C 1
ATOM 633 O O . VAL A 1 80 ? 1.016 -4.954 -10.750 1.00 82.69 80 VAL A O 1
ATOM 636 N N . ASP A 1 81 ? 0.589 -4.960 -12.908 1.00 82.75 81 ASP A N 1
ATOM 637 C CA . ASP A 1 81 ? 0.098 -3.593 -13.012 1.00 82.75 81 ASP A CA 1
ATOM 638 C C . ASP A 1 81 ? -1.200 -3.294 -12.241 1.00 82.75 81 ASP A C 1
ATOM 640 O O . ASP A 1 81 ? -1.531 -2.122 -12.047 1.00 82.75 81 ASP A O 1
ATOM 644 N N . ASP A 1 82 ? -1.896 -4.307 -11.724 1.00 86.88 82 ASP A N 1
ATOM 645 C CA . ASP A 1 82 ? -3.123 -4.129 -10.957 1.00 86.88 82 ASP A CA 1
ATOM 646 C C . ASP A 1 82 ? -2.858 -4.068 -9.444 1.00 86.88 82 ASP A C 1
ATOM 648 O O . ASP A 1 82 ? -2.315 -4.992 -8.829 1.00 86.88 82 ASP A O 1
ATOM 652 N N . CYS A 1 83 ? -3.330 -2.993 -8.806 1.00 90.56 83 CYS A N 1
ATOM 653 C CA . CYS A 1 83 ? -3.357 -2.869 -7.351 1.00 90.56 83 CYS A CA 1
ATOM 654 C C . CYS A 1 83 ? -4.779 -2.572 -6.863 1.00 90.56 83 CYS A C 1
ATOM 656 O O . CYS A 1 83 ? -5.433 -1.640 -7.325 1.00 90.56 83 CYS A O 1
ATOM 658 N N . ILE A 1 84 ? -5.272 -3.355 -5.905 1.00 93.62 84 ILE A N 1
ATOM 659 C CA . ILE A 1 84 ? -6.547 -3.108 -5.228 1.00 93.62 84 ILE A CA 1
ATOM 660 C C . ILE A 1 84 ? -6.248 -2.711 -3.792 1.00 93.62 84 ILE A C 1
ATOM 662 O O . ILE A 1 84 ? -5.695 -3.503 -3.031 1.00 93.62 84 ILE A O 1
ATOM 666 N N . LEU A 1 85 ? -6.658 -1.505 -3.409 1.00 93.88 85 LEU A N 1
ATOM 667 C CA . LEU A 1 85 ? -6.536 -0.992 -2.051 1.00 93.88 85 LEU A CA 1
ATOM 668 C C . LEU A 1 85 ? -7.854 -1.143 -1.299 1.00 93.88 85 LEU A C 1
ATOM 670 O O . LEU A 1 85 ? -8.917 -0.741 -1.777 1.00 93.88 85 LEU A O 1
ATOM 674 N N . PHE A 1 86 ? -7.769 -1.680 -0.089 1.00 94.06 86 PHE A N 1
ATOM 675 C CA . PHE A 1 86 ? -8.881 -1.834 0.835 1.00 94.06 86 PHE A CA 1
ATOM 676 C C . PHE A 1 86 ? -8.747 -0.840 1.980 1.00 94.06 86 PHE A C 1
ATOM 678 O O . PHE A 1 86 ? -7.703 -0.736 2.625 1.00 94.06 86 PHE A O 1
ATOM 685 N N . GLY A 1 87 ? -9.833 -0.123 2.241 1.00 89.75 87 GLY A N 1
ATOM 686 C CA . GLY A 1 87 ? -9.847 0.949 3.223 1.00 89.75 87 GLY A CA 1
ATOM 687 C C . GLY A 1 87 ? -11.238 1.232 3.765 1.00 89.75 87 GLY A C 1
ATOM 688 O O . GLY A 1 87 ? -12.257 0.923 3.137 1.00 89.75 87 GLY A O 1
ATOM 689 N N . ASP A 1 88 ? -11.280 1.869 4.925 1.00 89.19 88 ASP A N 1
ATOM 690 C CA . ASP A 1 88 ? -12.492 2.484 5.449 1.00 89.19 88 ASP A CA 1
ATOM 691 C C . ASP A 1 88 ? -12.802 3.819 4.742 1.00 89.19 88 ASP A C 1
ATOM 693 O O . ASP A 1 88 ? -11.909 4.485 4.223 1.00 89.19 88 ASP A O 1
ATOM 697 N N . VAL A 1 89 ? -14.082 4.199 4.724 1.00 88.00 89 VAL A N 1
ATOM 698 C CA . VAL A 1 89 ? -14.601 5.377 4.006 1.00 88.00 89 VAL A CA 1
ATOM 699 C C . VAL A 1 89 ? -14.600 6.667 4.829 1.00 88.00 89 VAL A C 1
ATOM 701 O O . VAL A 1 89 ? -15.087 7.691 4.357 1.00 88.00 89 VAL A O 1
ATOM 704 N N . SER A 1 90 ? -14.067 6.674 6.054 1.00 91.81 90 SER A N 1
ATOM 705 C CA . SER A 1 90 ? -13.976 7.926 6.813 1.00 91.81 90 SER A CA 1
ATOM 706 C C . SER A 1 90 ? -13.045 8.932 6.131 1.00 91.81 90 SER A C 1
ATOM 708 O O . SER A 1 90 ? -11.938 8.592 5.708 1.00 91.81 90 SER A O 1
ATOM 710 N N . ASN A 1 91 ? -13.465 10.202 6.096 1.00 91.94 91 ASN A N 1
ATOM 711 C CA . ASN A 1 91 ? -12.699 11.292 5.479 1.00 91.94 91 ASN A CA 1
ATOM 712 C C . ASN A 1 91 ? -11.246 11.328 5.965 1.00 91.94 91 ASN A C 1
ATOM 714 O O . ASN A 1 91 ? -10.329 11.431 5.160 1.00 91.94 91 ASN A O 1
ATOM 718 N N . ARG A 1 92 ? -11.025 11.149 7.274 1.00 92.38 92 ARG A N 1
ATOM 719 C CA . ARG A 1 92 ? -9.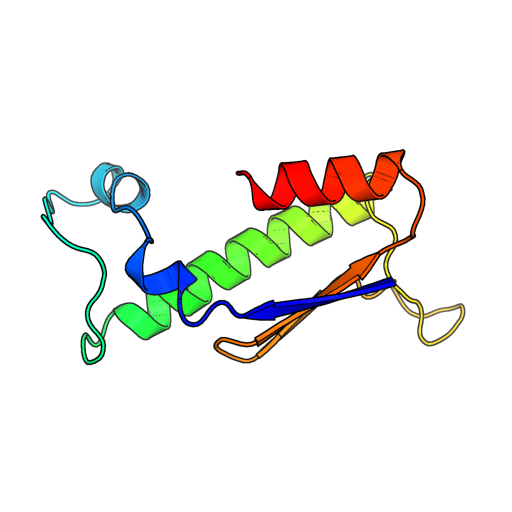681 11.091 7.862 1.00 92.38 92 ARG A CA 1
ATOM 720 C C . ARG A 1 92 ? -8.815 9.998 7.230 1.00 92.38 92 ARG A C 1
ATOM 722 O O . ARG A 1 92 ? -7.667 10.264 6.894 1.00 92.38 92 ARG A O 1
ATOM 729 N N . ARG A 1 93 ? -9.334 8.775 7.091 1.00 89.50 93 ARG A N 1
ATOM 730 C CA . ARG A 1 93 ? -8.557 7.637 6.571 1.00 89.50 93 ARG A CA 1
ATOM 731 C C . ARG A 1 93 ? -8.383 7.709 5.058 1.00 89.50 93 ARG A C 1
ATOM 733 O O . ARG A 1 93 ? -7.335 7.317 4.561 1.00 89.50 93 ARG A O 1
ATOM 740 N N . ILE A 1 94 ? -9.356 8.272 4.342 1.00 91.25 94 ILE A N 1
ATOM 741 C CA . ILE A 1 94 ? -9.214 8.579 2.915 1.00 91.25 94 ILE A CA 1
ATOM 742 C C . ILE A 1 94 ? -8.095 9.603 2.698 1.00 91.25 94 ILE A C 1
ATOM 744 O O . ILE A 1 94 ? -7.290 9.421 1.791 1.00 91.25 94 ILE A O 1
ATOM 748 N N . THR A 1 95 ? -8.010 10.654 3.520 1.00 92.19 95 THR A N 1
ATOM 749 C CA . THR A 1 95 ? -6.914 11.632 3.426 1.00 92.19 95 THR A CA 1
ATOM 750 C C . THR A 1 95 ? -5.562 10.973 3.681 1.00 92.19 95 THR A C 1
ATOM 752 O O . THR A 1 95 ? -4.676 11.107 2.852 1.00 92.19 95 THR A O 1
ATOM 755 N N . MET A 1 96 ? -5.438 10.156 4.732 1.00 90.69 96 MET A N 1
ATOM 756 C CA . MET A 1 96 ? -4.198 9.410 5.006 1.00 90.69 96 MET A CA 1
ATOM 757 C C . MET A 1 96 ? -3.805 8.489 3.842 1.00 90.69 96 MET A C 1
ATOM 759 O O . MET A 1 96 ? -2.636 8.400 3.488 1.00 90.69 96 MET A O 1
ATOM 763 N N . LEU A 1 97 ? -4.779 7.814 3.222 1.00 91.62 97 LEU A N 1
ATOM 764 C CA . LEU A 1 97 ? -4.533 6.982 2.044 1.00 91.62 97 LEU A CA 1
ATOM 765 C C . LEU A 1 97 ? -4.043 7.819 0.856 1.00 91.62 97 LEU A C 1
ATOM 767 O O . LEU A 1 97 ? -3.151 7.388 0.136 1.00 91.62 97 LEU A O 1
ATOM 771 N N . LYS A 1 98 ? -4.607 9.016 0.650 1.00 90.38 98 LYS A N 1
ATOM 772 C CA . LYS A 1 98 ? -4.141 9.946 -0.387 1.00 90.38 98 LYS A CA 1
ATOM 773 C C . LYS A 1 98 ? -2.723 10.436 -0.123 1.00 90.38 98 LYS A C 1
ATOM 775 O O . LYS A 1 98 ? -1.985 10.586 -1.086 1.00 90.38 98 LYS A O 1
ATOM 780 N N . ASP A 1 99 ? -2.363 10.676 1.134 1.00 91.19 99 ASP A N 1
ATOM 781 C CA . ASP A 1 99 ? -1.017 11.117 1.504 1.00 91.19 99 ASP A CA 1
ATOM 782 C C . ASP A 1 99 ? 0.014 10.018 1.209 1.00 91.19 99 ASP A C 1
ATOM 784 O O . ASP A 1 99 ? 1.019 10.296 0.570 1.00 91.19 99 ASP A O 1
ATOM 788 N N . ILE A 1 100 ? -0.293 8.754 1.532 1.00 89.25 100 ILE A N 1
ATOM 789 C CA . ILE A 1 100 ? 0.556 7.596 1.181 1.00 89.25 100 ILE A CA 1
ATOM 790 C C . ILE A 1 100 ? 0.735 7.457 -0.337 1.00 89.25 100 ILE A C 1
ATOM 792 O O . ILE A 1 100 ? 1.799 7.076 -0.802 1.00 89.25 100 ILE A O 1
ATOM 796 N N . LEU A 1 101 ? -0.307 7.743 -1.121 1.00 87.50 101 LEU A N 1
ATOM 797 C CA . LEU A 1 101 ? -0.249 7.669 -2.587 1.00 87.50 101 LEU A CA 1
ATOM 798 C C . LEU A 1 101 ? 0.412 8.892 -3.242 1.00 87.50 101 LEU A C 1
ATOM 800 O O . LEU A 1 101 ? 0.534 8.922 -4.466 1.00 87.50 101 LEU A O 1
ATOM 804 N N . ARG A 1 102 ? 0.755 9.918 -2.457 1.00 83.31 102 ARG A N 1
ATOM 805 C CA . ARG A 1 102 ? 1.457 11.125 -2.911 1.00 83.31 102 ARG A CA 1
ATOM 806 C C . ARG A 1 102 ? 2.951 11.111 -2.589 1.00 83.31 102 ARG A C 1
ATOM 808 O O . ARG A 1 102 ? 3.639 11.966 -3.140 1.00 83.31 102 ARG A O 1
ATOM 815 N N . GLU A 1 103 ? 3.408 10.222 -1.703 1.00 61.06 103 GLU A N 1
ATOM 816 C CA . GLU A 1 103 ? 4.840 9.945 -1.490 1.00 61.06 103 GLU A CA 1
ATOM 817 C C . GLU A 1 103 ? 5.480 9.343 -2.747 1.00 61.06 103 GLU A C 1
ATOM 819 O O . GLU A 1 103 ? 6.617 9.761 -3.058 1.00 61.06 103 GLU A O 1
#

pLDDT: mean 80.56, std 13.93, range [52.84, 94.88]

Radius of gyration: 15.68 Å; chains: 1; bounding box: 41×26×37 Å

Organism: NCBI:txid47621

Foldseek 3Di:
DKDKDQCVVVQQVPDCPVVVVPDVDDDPGGDDPPPPCSVVVQVVVVVVLVVLQVVCVVVVLWFACDPDPPGDGDQWDDDRRIIMGGGDPDPSSVVVVVVSVVD